Protein AF-A0A349DAK1-F1 (afdb_monomer)

Nearest PDB structures (foldseek):
  2ddw-assembly1_B  TM=5.850E-01  e=1.497E-01  Escherichia coli
  2ddo-assembly1_B  TM=3.642E-01  e=4.794E-02  Escherichia coli
  5zwa-assembly1_A  TM=4.815E-01  e=3.466E-01  Salmonella enterica
  5zwb-assembly1_A  TM=4.898E-01  e=4.678E-01  Salmonella enterica
  3fyh-assembly1_A  TM=4.108E-01  e=1.150E+00  Methanococcus voltae

Secondary structure (DSSP, 8-state):
-EEEEES-STHHHHHHHHHHH-TTS-PEEE-S------SEEEEEEEETTTEEEEEEEETTEEEEEEEE-SSHHHHHHHHHHHHHHHHHHHHS---TTTT--SS-HHHHHHHHHHHHHHHHHHHHHHHTT---HHHHHHHHHHHHHHTT-

Foldseek 3Di:
DEEEEEPDDLVVLLVQLVCVLVVPDDYDYHDDPPVDDDLWYWYWYADDQQKIKIWIHHNNDIDIDMDGDDDNVCNSLVSLQRSQVVSCVVVVDHDQQASDGPDQLLVQLLVQCVVPNDVRSLCCSCPRRVHHNVVSVVSSVVNVVVVVD

Mean predicted aligned error: 3.47 Å

Structure (mmCIF, N/CA/C/O backbone):
data_AF-A0A349DAK1-F1
#
_entry.id   AF-A0A349DAK1-F1
#
loop_
_atom_site.group_PDB
_atom_site.id
_atom_site.type_symbol
_atom_site.label_atom_id
_atom_site.label_alt_id
_atom_site.label_comp_id
_atom_site.label_asym_id
_atom_site.label_entity_id
_atom_site.label_seq_id
_atom_site.pdbx_PDB_ins_code
_atom_site.Cartn_x
_atom_site.Cartn_y
_atom_site.Cartn_z
_atom_site.occupancy
_atom_site.B_iso_or_equiv
_atom_site.auth_seq_id
_atom_site.auth_comp_id
_atom_site.auth_asym_id
_atom_site.auth_atom_id
_atom_site.pdbx_PDB_model_num
ATOM 1 N N . MET A 1 1 ? 9.514 -12.267 -10.060 1.00 95.12 1 MET A N 1
ATOM 2 C CA . MET A 1 1 ? 9.127 -10.836 -9.963 1.00 95.12 1 MET A CA 1
ATOM 3 C C . MET A 1 1 ? 10.305 -9.939 -9.563 1.00 95.12 1 MET A C 1
ATOM 5 O O . MET A 1 1 ? 11.029 -10.267 -8.621 1.00 95.12 1 MET A O 1
ATOM 9 N N . ILE A 1 2 ? 10.437 -8.758 -10.178 1.00 97.06 2 ILE A N 1
ATOM 10 C CA . ILE A 1 2 ? 11.357 -7.680 -9.762 1.00 97.06 2 ILE A CA 1
ATOM 11 C C . ILE A 1 2 ? 10.582 -6.529 -9.103 1.00 97.06 2 ILE A C 1
ATOM 13 O O . ILE A 1 2 ? 9.580 -6.058 -9.640 1.00 97.06 2 ILE A O 1
ATOM 17 N N . LEU A 1 3 ? 11.085 -6.043 -7.964 1.00 97.56 3 LEU A N 1
ATOM 18 C CA . LEU A 1 3 ? 10.720 -4.757 -7.366 1.00 97.56 3 LEU A CA 1
ATOM 19 C C . LEU A 1 3 ? 11.937 -3.824 -7.419 1.00 97.56 3 LEU A C 1
ATOM 21 O O . LEU A 1 3 ? 12.907 -4.007 -6.684 1.00 97.56 3 LEU A O 1
ATOM 25 N N . ARG A 1 4 ? 11.882 -2.809 -8.275 1.00 97.00 4 ARG A N 1
ATOM 26 C CA . ARG A 1 4 ? 12.909 -1.778 -8.406 1.00 97.00 4 ARG A CA 1
ATOM 27 C C . ARG A 1 4 ? 12.557 -0.564 -7.554 1.00 97.00 4 ARG A C 1
ATOM 29 O O . ARG A 1 4 ? 11.465 -0.020 -7.672 1.00 97.00 4 ARG A O 1
ATOM 36 N N . VAL A 1 5 ? 13.497 -0.144 -6.718 1.00 97.00 5 VAL A N 1
ATOM 37 C CA . VAL A 1 5 ? 13.340 0.909 -5.709 1.00 97.00 5 VAL A CA 1
ATOM 38 C C . VAL A 1 5 ? 14.279 2.059 -6.047 1.00 97.00 5 VAL A C 1
ATOM 40 O O . VAL A 1 5 ? 15.492 1.914 -5.929 1.00 97.00 5 VAL A O 1
ATOM 43 N N . VAL A 1 6 ? 13.729 3.210 -6.428 1.00 96.25 6 VAL A N 1
ATOM 44 C CA . VAL A 1 6 ? 14.495 4.355 -6.937 1.00 96.25 6 VAL A CA 1
ATOM 45 C C . VAL A 1 6 ? 14.353 5.548 -5.991 1.00 96.25 6 VAL A C 1
ATOM 47 O O . VAL A 1 6 ? 13.273 6.112 -5.840 1.00 96.25 6 VAL A O 1
ATOM 50 N N . ASN A 1 7 ? 15.457 5.963 -5.360 1.00 95.50 7 ASN A N 1
ATOM 51 C CA . ASN A 1 7 ? 15.551 7.174 -4.524 1.00 95.50 7 ASN A CA 1
ATOM 52 C C . ASN A 1 7 ? 14.649 7.221 -3.267 1.00 95.50 7 ASN A C 1
ATOM 54 O O . ASN A 1 7 ? 14.355 8.297 -2.750 1.00 95.50 7 ASN A O 1
ATOM 58 N N . HIS A 1 8 ? 14.243 6.077 -2.705 1.00 95.81 8 HIS A N 1
ATOM 59 C CA . HIS A 1 8 ? 13.525 6.034 -1.422 1.00 95.81 8 HIS A CA 1
ATOM 60 C C . HIS A 1 8 ? 13.905 4.825 -0.559 1.00 95.81 8 HIS A C 1
ATOM 62 O O . HIS A 1 8 ? 14.525 3.866 -1.014 1.00 95.81 8 HIS A O 1
ATOM 68 N N . LYS A 1 9 ? 13.513 4.866 0.722 1.00 95.69 9 LYS A N 1
ATOM 69 C CA . LYS A 1 9 ? 13.803 3.811 1.713 1.00 95.69 9 LYS A CA 1
ATOM 70 C C . LYS A 1 9 ? 12.653 2.823 1.952 1.00 95.69 9 LYS A C 1
ATOM 72 O O . LYS A 1 9 ? 12.869 1.808 2.607 1.00 95.69 9 LYS A O 1
ATOM 77 N N . PHE A 1 10 ? 11.474 3.074 1.384 1.00 95.81 10 PHE A N 1
ATOM 78 C CA . PHE A 1 10 ? 10.202 2.363 1.639 1.00 95.81 10 PHE A CA 1
ATOM 79 C C . PHE A 1 10 ? 10.099 0.930 1.070 1.00 95.81 10 PHE A C 1
ATOM 81 O O . PHE A 1 10 ? 9.008 0.400 0.893 1.00 95.81 10 PHE A O 1
ATOM 88 N N . HIS A 1 11 ? 11.224 0.293 0.737 1.00 95.31 11 HIS A N 1
ATOM 89 C CA . HIS A 1 11 ? 11.256 -1.016 0.076 1.00 95.31 11 HIS A CA 1
ATOM 90 C C . HIS A 1 11 ? 10.513 -2.120 0.844 1.00 95.31 11 HIS A C 1
ATOM 92 O O . HIS A 1 11 ? 9.834 -2.918 0.213 1.00 95.31 11 HIS A O 1
ATOM 98 N N . TYR A 1 12 ? 10.601 -2.144 2.179 1.00 95.50 12 TYR A N 1
ATOM 99 C CA . TYR A 1 12 ? 9.962 -3.177 2.999 1.00 95.50 12 TYR A CA 1
ATOM 100 C C . TYR A 1 12 ? 8.435 -3.189 2.830 1.00 95.50 12 TYR A C 1
ATOM 102 O O . TYR A 1 12 ? 7.846 -4.246 2.611 1.00 95.50 12 TYR A O 1
ATOM 110 N N . GLU A 1 13 ? 7.796 -2.015 2.871 1.00 96.44 13 GLU A N 1
ATOM 111 C CA . GLU A 1 13 ? 6.343 -1.912 2.709 1.00 96.44 13 GLU A CA 1
ATOM 112 C C . GLU A 1 13 ? 5.917 -2.254 1.274 1.00 96.44 13 GLU A C 1
ATOM 114 O O . GLU A 1 13 ? 4.975 -3.019 1.068 1.00 96.44 13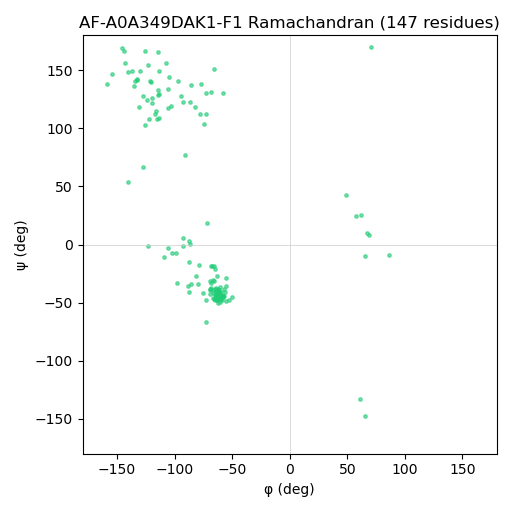 GLU A O 1
ATOM 119 N N . MET A 1 14 ? 6.655 -1.766 0.269 1.00 97.81 14 MET A N 1
ATOM 120 C CA . MET A 1 14 ? 6.363 -2.069 -1.139 1.00 97.81 14 MET A CA 1
ATOM 121 C C . MET A 1 14 ? 6.523 -3.561 -1.448 1.00 97.81 14 MET A C 1
ATOM 123 O O . MET A 1 14 ? 5.702 -4.142 -2.158 1.00 97.81 14 MET A O 1
ATOM 127 N N . GLU A 1 15 ? 7.554 -4.202 -0.894 1.00 97.62 15 GLU A N 1
ATOM 128 C CA . GLU A 1 15 ? 7.798 -5.634 -1.044 1.00 97.62 15 GLU A CA 1
ATOM 129 C C . GLU A 1 15 ? 6.680 -6.454 -0.397 1.00 97.62 15 GLU A C 1
ATOM 131 O O . GLU A 1 15 ? 6.129 -7.350 -1.039 1.00 97.62 15 GLU A O 1
ATOM 136 N N . ASN A 1 16 ? 6.293 -6.133 0.841 1.00 96.88 16 ASN A N 1
ATOM 137 C CA . ASN A 1 16 ? 5.193 -6.821 1.515 1.00 96.88 16 ASN A CA 1
ATOM 138 C C . ASN A 1 16 ? 3.886 -6.690 0.743 1.00 96.88 16 ASN A C 1
ATOM 140 O O . ASN A 1 16 ? 3.154 -7.671 0.607 1.00 96.88 16 ASN A O 1
ATOM 144 N N . LEU A 1 17 ? 3.607 -5.508 0.197 1.00 97.44 17 LEU A N 1
ATOM 145 C CA . LEU A 1 17 ? 2.425 -5.304 -0.622 1.00 97.44 17 LEU A CA 1
ATOM 146 C C . LEU A 1 17 ? 2.484 -6.152 -1.896 1.00 97.44 17 LEU A C 1
ATOM 148 O O . LEU A 1 17 ? 1.512 -6.833 -2.211 1.00 97.44 17 LEU A O 1
ATOM 152 N N . CYS A 1 18 ? 3.635 -6.221 -2.569 1.00 97.56 18 CYS A N 1
ATOM 153 C CA . CYS A 1 18 ? 3.833 -7.130 -3.700 1.00 97.56 18 CYS A CA 1
ATOM 154 C C . CYS A 1 18 ? 3.561 -8.597 -3.315 1.00 97.56 18 CYS A C 1
ATOM 156 O O . CYS A 1 18 ? 2.884 -9.299 -4.065 1.00 97.56 18 CYS A O 1
ATOM 158 N N . ARG A 1 19 ? 3.983 -9.051 -2.123 1.00 96.75 19 ARG A N 1
ATOM 159 C CA . ARG A 1 19 ? 3.704 -10.415 -1.618 1.00 96.75 19 ARG A CA 1
ATOM 160 C C . ARG A 1 19 ? 2.215 -10.694 -1.411 1.00 96.75 19 ARG A C 1
ATOM 162 O O . ARG A 1 19 ? 1.806 -11.847 -1.504 1.00 96.75 19 ARG A O 1
ATOM 169 N N . VAL A 1 20 ? 1.395 -9.676 -1.142 1.00 96.38 20 VAL A N 1
ATOM 170 C CA . VAL A 1 20 ? -0.065 -9.842 -1.017 1.00 96.38 20 VAL A CA 1
ATOM 171 C C . VAL A 1 20 ? -0.706 -10.181 -2.366 1.00 96.38 20 VAL A C 1
ATOM 173 O O . VAL A 1 20 ? -1.643 -10.980 -2.407 1.00 96.38 20 VAL A O 1
ATOM 176 N N . PHE A 1 21 ? -0.215 -9.591 -3.458 1.00 97.06 21 PHE A N 1
ATOM 177 C CA . PHE A 1 21 ? -0.723 -9.845 -4.811 1.00 97.06 21 PHE A CA 1
ATOM 178 C C . PHE A 1 21 ? -0.068 -11.066 -5.465 1.00 97.06 21 PHE A C 1
ATOM 180 O O . PHE A 1 21 ? -0.738 -11.809 -6.177 1.00 97.06 21 PHE A O 1
ATOM 187 N N . TYR A 1 22 ? 1.212 -11.307 -5.178 1.00 95.81 22 TYR A N 1
ATOM 188 C CA . TYR A 1 22 ? 2.018 -12.367 -5.779 1.00 95.81 22 TYR A CA 1
ATOM 189 C C . TYR A 1 22 ? 2.690 -13.243 -4.707 1.00 95.81 22 TYR A C 1
ATOM 191 O O . TYR A 1 22 ? 3.914 -13.247 -4.575 1.00 95.81 22 TYR A O 1
ATOM 199 N N . PRO A 1 23 ? 1.914 -14.011 -3.918 1.00 94.88 23 PRO A N 1
ATOM 200 C CA . PRO A 1 23 ? 2.433 -14.752 -2.763 1.00 94.88 23 PRO A CA 1
ATOM 201 C C . PRO A 1 23 ? 3.388 -15.898 -3.120 1.00 94.88 23 PRO A C 1
ATOM 203 O O . PRO A 1 23 ? 4.119 -16.375 -2.253 1.00 94.88 23 PRO A O 1
ATOM 206 N N . TYR A 1 24 ? 3.371 -16.354 -4.372 1.00 94.62 24 TYR A N 1
ATOM 207 C CA . TYR A 1 24 ? 4.199 -17.461 -4.857 1.00 94.62 24 TYR A CA 1
ATOM 208 C C . TYR A 1 24 ? 5.407 -16.997 -5.676 1.00 94.62 24 TYR A C 1
ATOM 210 O O . TYR A 1 24 ? 6.266 -17.811 -6.010 1.00 94.62 24 TYR A O 1
ATOM 218 N N . GLU A 1 25 ? 5.496 -15.701 -5.976 1.00 95.38 25 GLU A N 1
ATOM 219 C CA . GLU A 1 25 ? 6.633 -15.137 -6.690 1.00 95.38 25 GLU A CA 1
ATOM 220 C C . GLU A 1 25 ? 7.833 -14.979 -5.757 1.00 95.38 25 GLU A C 1
ATOM 222 O O . GLU A 1 25 ? 7.728 -14.494 -4.626 1.00 95.38 25 GLU A O 1
ATOM 227 N N . THR A 1 26 ? 9.017 -15.328 -6.259 1.00 95.62 26 THR A N 1
ATOM 228 C CA . THR A 1 26 ? 10.259 -14.884 -5.621 1.00 95.62 26 THR A CA 1
ATOM 229 C C . THR A 1 26 ? 10.495 -13.433 -6.022 1.00 95.62 26 THR A C 1
ATOM 231 O O . THR A 1 26 ? 10.740 -13.136 -7.193 1.00 95.62 26 THR A O 1
ATOM 234 N N . ILE A 1 27 ? 10.389 -12.527 -5.050 1.00 96.19 27 ILE A N 1
ATOM 235 C CA . ILE A 1 27 ? 10.600 -11.093 -5.259 1.00 96.19 27 ILE A CA 1
ATOM 236 C C . ILE A 1 27 ? 12.085 -10.778 -5.110 1.00 96.19 27 ILE A C 1
ATOM 238 O O . ILE A 1 27 ? 12.681 -11.032 -4.062 1.00 96.19 27 ILE A O 1
ATOM 242 N N . ARG A 1 28 ? 12.671 -10.198 -6.157 1.00 96.12 28 ARG A N 1
ATOM 243 C CA . ARG A 1 28 ? 14.029 -9.650 -6.148 1.00 96.12 28 ARG A CA 1
ATOM 244 C C . ARG A 1 28 ? 13.950 -8.132 -6.048 1.00 96.12 28 ARG A C 1
ATOM 246 O O . ARG A 1 28 ? 13.366 -7.492 -6.919 1.00 96.12 28 ARG A O 1
ATOM 253 N N . VAL A 1 29 ? 14.525 -7.568 -4.988 1.00 95.88 29 VAL A N 1
ATOM 254 C CA . VAL A 1 29 ? 14.561 -6.115 -4.779 1.00 95.88 29 VAL A CA 1
ATOM 255 C C . VAL A 1 29 ? 15.857 -5.550 -5.352 1.00 95.88 29 VAL A C 1
ATOM 257 O O . VAL A 1 29 ? 16.940 -5.964 -4.941 1.00 95.88 29 VAL A O 1
ATOM 260 N N . ILE A 1 30 ? 15.746 -4.602 -6.280 1.00 94.56 30 ILE A N 1
ATOM 261 C CA . ILE A 1 30 ? 16.878 -3.963 -6.967 1.00 94.56 30 ILE A CA 1
ATOM 262 C C . ILE A 1 30 ? 16.822 -2.456 -6.698 1.00 94.56 30 ILE A C 1
ATOM 264 O O . ILE A 1 30 ? 15.739 -1.873 -6.669 1.00 94.56 30 ILE A O 1
ATOM 268 N N . ARG A 1 31 ? 17.973 -1.816 -6.464 1.00 90.44 31 ARG A N 1
ATOM 269 C CA . ARG A 1 31 ? 18.061 -0.363 -6.205 1.00 90.44 31 ARG A CA 1
ATOM 270 C C . ARG A 1 31 ? 18.693 0.440 -7.339 1.00 90.44 31 ARG A C 1
ATOM 272 O O . ARG A 1 31 ? 18.602 1.662 -7.331 1.00 90.44 31 ARG A O 1
ATOM 279 N N . ASP A 1 32 ? 19.285 -0.251 -8.301 1.00 74.06 32 ASP A N 1
ATOM 280 C CA . ASP A 1 32 ? 19.983 0.350 -9.425 1.00 74.06 32 ASP A CA 1
ATOM 281 C C . ASP A 1 32 ? 19.172 0.178 -10.719 1.00 74.06 32 ASP A C 1
ATOM 283 O O . ASP A 1 32 ? 18.327 -0.717 -10.850 1.00 74.06 32 ASP A O 1
ATOM 287 N N . ASP A 1 33 ? 19.416 1.065 -11.680 1.00 65.50 33 ASP A N 1
ATOM 288 C CA . ASP A 1 33 ? 18.868 0.958 -13.031 1.00 65.50 33 ASP A CA 1
ATOM 289 C C . ASP A 1 33 ? 19.851 0.183 -13.915 1.00 65.50 33 ASP A C 1
ATOM 291 O O . ASP A 1 33 ? 20.640 0.744 -14.673 1.00 65.50 33 ASP A O 1
ATOM 295 N N . ASP A 1 34 ? 19.859 -1.134 -13.744 1.00 70.50 34 ASP A N 1
ATOM 296 C CA . ASP A 1 34 ? 20.647 -2.071 -14.548 1.00 70.50 34 ASP A CA 1
ATOM 297 C C . ASP A 1 34 ? 19.913 -2.537 -15.818 1.00 70.50 34 ASP A C 1
ATOM 299 O O . ASP A 1 34 ? 20.429 -3.363 -16.572 1.00 70.50 34 ASP A O 1
ATOM 303 N N . GLY A 1 35 ? 18.707 -2.010 -16.069 1.00 70.81 35 GLY A N 1
ATOM 304 C CA . GLY A 1 35 ? 17.854 -2.410 -17.187 1.00 70.81 35 GLY A CA 1
ATOM 305 C C . GLY A 1 35 ? 17.280 -3.826 -17.073 1.00 70.81 35 GLY A C 1
ATOM 306 O O . GLY A 1 35 ? 16.673 -4.306 -18.035 1.00 70.81 35 GLY A O 1
ATOM 307 N N . GLU A 1 36 ? 17.444 -4.508 -15.932 1.00 81.38 36 GLU A N 1
ATOM 308 C CA . GLU A 1 36 ? 16.917 -5.857 -15.740 1.00 81.38 36 GLU A CA 1
ATOM 309 C C . GLU A 1 36 ? 15.382 -5.833 -15.685 1.00 81.38 36 GLU A C 1
ATOM 311 O O . GLU A 1 36 ? 14.771 -5.045 -14.960 1.00 81.38 36 GLU A O 1
ATOM 316 N N . ASN A 1 37 ? 14.732 -6.710 -16.443 1.00 80.00 37 ASN A N 1
ATOM 317 C CA . ASN A 1 37 ? 13.283 -6.853 -16.417 1.00 80.00 37 ASN A CA 1
ATOM 318 C C . ASN A 1 37 ? 12.912 -8.322 -16.248 1.00 80.00 37 ASN A C 1
ATOM 320 O O . ASN A 1 37 ? 13.620 -9.217 -16.704 1.00 80.00 37 ASN A O 1
ATOM 324 N N . ASP A 1 38 ? 11.780 -8.531 -15.595 1.00 91.62 38 ASP A N 1
ATOM 325 C CA . ASP A 1 38 ? 11.134 -9.822 -15.401 1.00 91.62 38 ASP A CA 1
ATOM 326 C C . ASP A 1 38 ? 9.685 -9.720 -15.896 1.00 91.62 38 ASP A C 1
ATOM 328 O O . ASP A 1 38 ? 9.164 -8.613 -16.089 1.00 91.62 38 ASP A O 1
ATOM 332 N N . ASP A 1 39 ? 9.020 -10.859 -16.060 1.00 94.25 39 ASP A N 1
ATOM 333 C CA . ASP A 1 39 ? 7.623 -10.939 -16.505 1.00 94.25 39 ASP A CA 1
ATOM 334 C C . ASP A 1 39 ? 6.682 -10.114 -15.614 1.00 94.25 39 ASP A C 1
ATOM 336 O O . ASP A 1 39 ? 5.663 -9.594 -16.071 1.00 94.25 39 ASP A O 1
ATOM 340 N N . ILE A 1 40 ? 7.048 -9.970 -14.338 1.00 96.31 40 ILE A N 1
ATOM 341 C CA . ILE A 1 40 ? 6.406 -9.078 -13.380 1.00 96.31 40 ILE A CA 1
ATOM 342 C C . ILE A 1 40 ? 7.469 -8.122 -12.850 1.00 96.31 40 ILE A C 1
ATOM 344 O O . ILE A 1 40 ? 8.326 -8.513 -12.053 1.00 96.31 40 ILE A O 1
ATOM 348 N N . THR A 1 41 ? 7.388 -6.862 -13.267 1.00 96.94 41 THR A N 1
ATOM 349 C CA . THR A 1 41 ? 8.293 -5.791 -12.844 1.00 96.94 41 THR A CA 1
ATOM 350 C C . THR A 1 41 ? 7.492 -4.641 -12.243 1.00 96.94 41 THR A C 1
ATOM 352 O O . THR A 1 41 ? 6.596 -4.085 -12.876 1.00 96.94 41 THR A O 1
ATOM 355 N N . VAL A 1 42 ? 7.828 -4.262 -11.013 1.00 97.69 42 VAL A N 1
ATOM 356 C CA . VAL A 1 42 ? 7.304 -3.080 -10.320 1.00 97.69 42 VAL A CA 1
ATOM 357 C C . VAL A 1 42 ? 8.453 -2.108 -10.114 1.00 97.69 42 VAL A C 1
ATOM 359 O O . VAL A 1 42 ? 9.515 -2.503 -9.648 1.00 97.69 42 VAL A O 1
ATOM 362 N N . VAL A 1 43 ? 8.244 -0.837 -10.435 1.00 97.56 43 VAL A N 1
ATOM 363 C CA . VAL A 1 43 ? 9.190 0.251 -10.190 1.00 97.56 43 VAL A CA 1
ATOM 364 C C . VAL A 1 43 ? 8.521 1.262 -9.276 1.00 97.56 43 VAL A C 1
ATOM 366 O O . VAL A 1 43 ? 7.474 1.809 -9.619 1.00 97.56 43 VAL A O 1
ATOM 369 N N . THR A 1 44 ? 9.124 1.519 -8.123 1.00 98.06 44 THR A N 1
ATOM 370 C CA . THR A 1 44 ? 8.705 2.558 -7.186 1.00 98.06 44 THR A CA 1
ATOM 371 C C . THR A 1 44 ? 9.782 3.628 -7.113 1.00 98.06 44 THR A C 1
ATOM 373 O O . THR A 1 44 ? 10.962 3.326 -6.947 1.00 98.06 44 THR A O 1
ATOM 376 N N . GLU A 1 45 ? 9.386 4.883 -7.272 1.00 97.44 45 GLU A N 1
ATOM 377 C CA . GLU A 1 45 ? 10.296 6.013 -7.422 1.00 97.44 45 GLU A CA 1
ATOM 378 C C . GLU A 1 45 ? 9.848 7.180 -6.539 1.00 97.44 45 GLU A C 1
ATOM 380 O O . GLU A 1 45 ? 8.653 7.459 -6.416 1.00 97.44 45 GLU A O 1
ATOM 385 N N . LEU A 1 46 ? 10.811 7.874 -5.934 1.00 97.50 46 LEU A N 1
ATOM 386 C CA . LEU A 1 46 ? 10.618 9.180 -5.304 1.00 97.50 46 LEU A CA 1
ATOM 387 C C . LEU A 1 46 ? 11.521 10.202 -6.004 1.00 97.50 46 LEU A C 1
ATOM 389 O O . LEU A 1 46 ? 12.728 9.999 -6.106 1.00 97.50 46 LEU A O 1
ATOM 393 N N . TYR A 1 47 ? 10.960 11.309 -6.475 1.00 94.38 47 TYR A N 1
ATOM 394 C CA . TYR A 1 47 ? 11.727 12.389 -7.099 1.00 94.38 47 TYR A CA 1
ATOM 395 C C . TYR A 1 47 ? 11.129 13.764 -6.790 1.00 94.38 47 TYR A C 1
ATOM 397 O O . TYR A 1 47 ? 10.023 13.896 -6.258 1.00 94.38 47 TYR A O 1
ATOM 405 N N . GLY A 1 48 ? 11.885 14.810 -7.134 1.00 91.19 48 GLY A N 1
ATOM 406 C CA . GLY A 1 48 ? 11.556 16.176 -6.734 1.00 91.19 48 GLY A CA 1
ATOM 407 C C . GLY A 1 48 ? 11.640 16.333 -5.216 1.00 91.19 48 GLY A C 1
ATOM 408 O O . GLY A 1 48 ? 12.464 15.686 -4.578 1.00 91.19 48 GLY A O 1
ATOM 409 N N . GLU A 1 49 ? 10.798 17.197 -4.650 1.00 90.38 49 GLU A N 1
ATOM 410 C CA . GLU A 1 49 ? 10.704 17.343 -3.195 1.00 90.38 49 GLU A CA 1
ATOM 411 C C . GLU A 1 49 ? 9.993 16.118 -2.599 1.00 90.38 49 GLU A C 1
ATOM 413 O O . GLU A 1 49 ? 10.654 15.287 -1.985 1.00 90.38 49 GLU A O 1
ATOM 418 N N . TYR A 1 50 ? 8.698 15.925 -2.889 1.00 96.19 50 TYR A N 1
ATOM 419 C CA . TYR A 1 50 ? 7.902 14.794 -2.384 1.00 96.19 50 TYR A CA 1
ATOM 420 C C . TYR A 1 50 ? 6.933 14.227 -3.438 1.00 96.19 50 TYR A C 1
ATOM 422 O 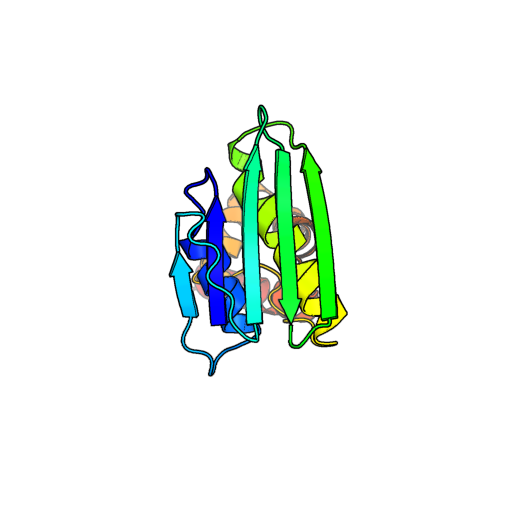O . TYR A 1 50 ? 5.724 14.156 -3.217 1.00 96.19 50 TYR A O 1
ATOM 430 N N . THR A 1 51 ? 7.433 13.856 -4.623 1.00 98.06 51 THR A N 1
ATOM 431 C CA . THR A 1 51 ? 6.609 13.205 -5.662 1.00 98.06 51 THR A CA 1
ATOM 432 C C . THR A 1 51 ? 6.927 11.725 -5.761 1.00 98.06 51 THR A C 1
ATOM 434 O O . THR A 1 51 ? 8.048 11.346 -6.093 1.00 98.06 51 THR A O 1
ATOM 437 N N . VAL A 1 52 ? 5.928 10.888 -5.486 1.00 98.38 52 VAL A N 1
ATOM 438 C CA . VAL A 1 52 ? 6.032 9.432 -5.610 1.00 98.38 52 VAL A CA 1
ATOM 439 C C . VAL A 1 52 ? 5.459 8.978 -6.942 1.00 98.38 52 VAL A C 1
ATOM 441 O O . VAL A 1 52 ? 4.418 9.471 -7.377 1.00 98.38 52 VAL A O 1
ATOM 444 N N . ARG A 1 53 ? 6.109 8.006 -7.575 1.00 98.56 53 ARG A N 1
ATOM 445 C CA . ARG A 1 53 ? 5.640 7.351 -8.794 1.00 98.56 53 ARG A CA 1
ATOM 446 C C . ARG A 1 53 ? 5.749 5.846 -8.646 1.00 98.56 53 ARG A C 1
ATOM 448 O O . ARG A 1 53 ? 6.715 5.325 -8.095 1.00 98.56 53 ARG A O 1
ATOM 455 N N . VAL A 1 54 ? 4.754 5.148 -9.171 1.00 98.62 54 VAL A N 1
ATOM 456 C CA . VAL A 1 54 ? 4.747 3.694 -9.284 1.00 98.62 54 VAL A CA 1
ATOM 457 C C . VAL A 1 54 ? 4.451 3.330 -10.728 1.00 98.62 54 VAL A C 1
ATOM 459 O O . VAL A 1 54 ? 3.468 3.802 -11.297 1.00 98.62 54 VAL A O 1
ATOM 462 N N . SER A 1 55 ? 5.298 2.490 -11.311 1.00 98.00 55 SER A N 1
ATOM 463 C CA . SER A 1 55 ? 5.081 1.876 -12.620 1.00 98.00 55 SER A CA 1
ATOM 464 C C . SER A 1 55 ? 5.084 0.365 -12.479 1.00 98.00 55 SER A C 1
ATOM 466 O O . SER A 1 55 ? 5.875 -0.192 -11.724 1.00 98.00 55 SER A O 1
ATOM 468 N N . VAL A 1 56 ? 4.205 -0.308 -13.204 1.00 97.75 56 VAL A N 1
ATOM 469 C CA . VAL A 1 56 ? 4.074 -1.763 -13.176 1.00 97.75 56 VAL A CA 1
ATOM 470 C C . VAL A 1 56 ? 4.017 -2.301 -14.599 1.00 97.75 56 VAL A C 1
ATOM 472 O O . VAL A 1 56 ? 3.419 -1.681 -15.478 1.00 97.75 56 VAL A O 1
ATOM 475 N N . ASN A 1 57 ? 4.635 -3.455 -14.814 1.00 96.50 57 ASN A N 1
ATOM 476 C CA . ASN A 1 57 ? 4.502 -4.287 -16.001 1.00 96.50 57 ASN A CA 1
ATOM 477 C C . ASN A 1 57 ? 4.234 -5.716 -15.527 1.00 96.50 57 ASN A C 1
ATOM 479 O O . ASN A 1 57 ? 5.046 -6.287 -14.802 1.00 96.50 57 ASN A O 1
ATOM 483 N N . ILE A 1 58 ? 3.078 -6.260 -15.896 1.00 96.06 58 ILE A N 1
ATOM 484 C CA . ILE A 1 58 ? 2.648 -7.616 -15.558 1.00 96.06 58 ILE A CA 1
ATOM 485 C C . ILE A 1 58 ? 2.299 -8.308 -16.873 1.00 96.06 58 ILE A C 1
ATOM 487 O O . ILE A 1 58 ? 1.257 -8.029 -17.471 1.00 96.06 58 ILE A O 1
ATOM 491 N N . HIS A 1 59 ? 3.196 -9.170 -17.349 1.00 94.94 59 HIS A N 1
ATOM 492 C CA . HIS A 1 59 ? 3.070 -9.912 -18.606 1.00 94.94 59 HIS A CA 1
ATOM 493 C C . HIS A 1 59 ? 2.684 -9.017 -19.800 1.00 94.94 59 HIS A C 1
ATOM 495 O O . HIS A 1 59 ? 1.809 -9.354 -20.598 1.00 94.94 59 HIS A O 1
ATOM 501 N N . GLY A 1 60 ? 3.302 -7.835 -19.901 1.00 94.06 60 GLY A N 1
ATOM 502 C CA . GLY A 1 60 ? 3.046 -6.861 -20.966 1.00 94.06 60 GLY A CA 1
ATOM 503 C C . GLY A 1 60 ? 1.879 -5.903 -20.707 1.00 94.06 60 GLY A C 1
ATOM 504 O O . GLY A 1 60 ? 1.738 -4.922 -21.435 1.00 94.06 60 GLY A O 1
ATOM 505 N N . THR A 1 61 ? 1.077 -6.118 -19.660 1.00 96.75 61 THR A N 1
ATOM 506 C CA . THR A 1 61 ? 0.093 -5.124 -19.206 1.00 96.75 61 THR A CA 1
ATOM 507 C C . THR A 1 61 ? 0.789 -4.101 -18.323 1.00 96.75 61 THR A C 1
ATOM 509 O O . THR A 1 61 ? 1.327 -4.448 -17.271 1.00 96.75 61 THR A O 1
ATOM 512 N N . THR A 1 62 ? 0.784 -2.838 -18.744 1.00 96.88 62 THR A N 1
ATOM 513 C CA . THR A 1 62 ? 1.516 -1.767 -18.062 1.00 96.88 62 THR A CA 1
ATOM 514 C C . THR A 1 62 ? 0.595 -0.729 -17.443 1.00 96.88 62 THR A C 1
ATOM 516 O O . THR A 1 62 ? -0.450 -0.411 -18.006 1.00 96.88 62 THR A O 1
ATOM 519 N N . GLY A 1 63 ? 1.033 -0.115 -16.348 1.00 97.75 63 GLY A N 1
ATOM 520 C CA . GLY A 1 63 ? 0.377 1.057 -15.776 1.00 97.75 63 GLY A CA 1
ATOM 521 C C . GLY A 1 63 ? 1.349 1.909 -14.973 1.00 97.75 63 GLY A C 1
ATOM 522 O O . GLY A 1 63 ? 2.264 1.384 -14.344 1.00 97.75 63 GLY A O 1
ATOM 523 N N . THR A 1 64 ? 1.136 3.223 -14.977 1.00 98.44 64 THR A N 1
ATOM 524 C CA . THR A 1 64 ? 1.944 4.181 -14.215 1.00 98.44 64 THR A CA 1
ATOM 525 C C . THR A 1 64 ? 1.031 5.184 -13.531 1.00 98.44 64 THR A C 1
ATOM 527 O O . THR A 1 64 ? 0.078 5.680 -14.134 1.00 98.44 64 THR A O 1
ATOM 530 N N . ARG A 1 65 ? 1.320 5.493 -12.267 1.00 98.56 65 ARG A N 1
ATOM 531 C CA . ARG A 1 65 ? 0.664 6.558 -11.501 1.00 98.56 65 ARG A CA 1
ATOM 532 C C . ARG A 1 65 ? 1.707 7.340 -10.720 1.00 98.56 65 ARG A C 1
ATOM 534 O O . ARG A 1 65 ? 2.704 6.775 -10.279 1.00 98.56 65 ARG A O 1
ATOM 541 N N . GLU A 1 66 ? 1.444 8.620 -10.508 1.00 98.31 66 GLU A N 1
ATOM 542 C CA . GLU A 1 66 ? 2.284 9.494 -9.694 1.00 98.31 66 GLU A CA 1
ATOM 543 C C . GLU A 1 66 ? 1.444 10.490 -8.902 1.00 98.31 66 GLU A C 1
ATOM 545 O O . GLU A 1 66 ? 0.304 10.790 -9.274 1.00 98.31 66 GLU A O 1
ATOM 550 N N . LYS A 1 67 ? 2.003 10.986 -7.797 1.00 98.12 67 LYS A N 1
ATOM 551 C CA . LYS A 1 67 ? 1.376 12.018 -6.974 1.00 98.12 67 LYS A CA 1
ATOM 552 C C . LYS A 1 67 ? 2.401 12.757 -6.122 1.00 98.12 67 LYS A C 1
ATOM 554 O O . LYS A 1 67 ? 3.275 12.141 -5.516 1.00 98.12 67 LYS A O 1
ATOM 559 N N . SER A 1 68 ? 2.246 14.074 -6.035 1.00 97.69 68 SER A N 1
ATOM 560 C CA . SER A 1 68 ? 2.975 14.909 -5.079 1.00 97.69 68 SER A CA 1
ATOM 561 C C . SER A 1 68 ? 2.247 14.953 -3.736 1.00 97.69 68 SER A C 1
ATOM 563 O O . SER A 1 68 ? 1.022 15.100 -3.690 1.00 97.69 68 SER A O 1
ATOM 565 N N . VAL A 1 69 ? 2.999 14.840 -2.646 1.00 96.25 69 VAL A N 1
ATOM 566 C CA . VAL A 1 69 ? 2.501 14.978 -1.272 1.00 96.25 69 VAL A CA 1
ATOM 567 C C . VAL A 1 69 ? 3.107 16.208 -0.598 1.00 96.25 69 VAL A C 1
ATOM 569 O O . VAL A 1 69 ? 4.041 16.815 -1.115 1.00 96.25 69 VAL A O 1
ATOM 572 N N . ALA A 1 70 ? 2.527 16.617 0.531 1.00 94.50 70 ALA A N 1
ATOM 573 C CA . ALA A 1 70 ? 2.948 17.822 1.243 1.00 94.50 70 ALA A CA 1
ATOM 574 C C . ALA A 1 70 ? 4.182 17.602 2.134 1.00 94.50 70 ALA A C 1
ATOM 576 O O . ALA A 1 70 ? 4.914 18.553 2.384 1.00 94.50 70 ALA A O 1
ATOM 577 N N . ASP A 1 71 ? 4.396 16.372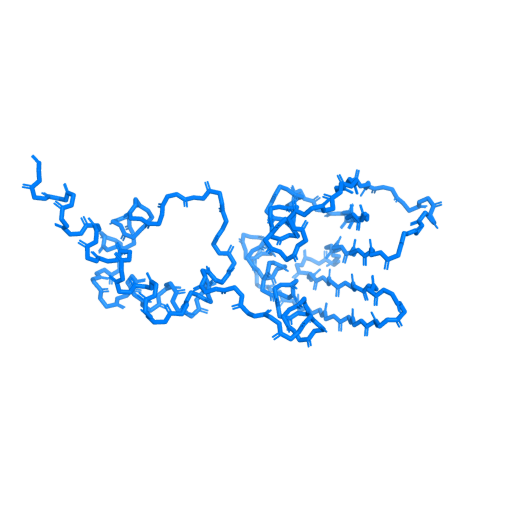 2.607 1.00 94.56 71 ASP A N 1
ATOM 578 C CA . ASP A 1 71 ? 5.460 16.018 3.547 1.00 94.56 71 ASP A CA 1
ATOM 579 C C . ASP A 1 71 ? 6.073 14.660 3.174 1.00 94.56 71 ASP A C 1
ATOM 581 O O . ASP A 1 71 ? 5.383 13.767 2.671 1.00 94.56 71 ASP A O 1
ATOM 585 N N . TYR A 1 72 ? 7.363 14.494 3.460 1.00 93.81 72 TYR A N 1
ATOM 586 C CA . TYR A 1 72 ? 8.080 13.235 3.306 1.00 93.81 72 TYR A CA 1
ATOM 587 C C . TYR A 1 72 ? 7.418 12.077 4.064 1.00 93.81 72 TYR A C 1
ATOM 589 O O . TYR A 1 72 ? 7.407 10.950 3.561 1.00 93.81 72 TYR A O 1
ATOM 597 N N . ASP A 1 73 ? 6.843 12.343 5.238 1.00 92.81 73 ASP A N 1
ATOM 598 C CA . ASP A 1 73 ? 6.198 11.324 6.076 1.00 92.81 73 ASP A CA 1
ATOM 599 C C . ASP A 1 73 ? 4.954 10.707 5.408 1.00 92.81 73 ASP A C 1
ATOM 601 O O . ASP A 1 73 ? 4.568 9.576 5.712 1.00 92.81 73 ASP A O 1
ATOM 605 N N . ASP A 1 74 ? 4.353 11.400 4.436 1.00 95.62 74 ASP A N 1
ATOM 606 C CA . ASP A 1 74 ? 3.222 10.888 3.661 1.00 95.62 74 ASP A CA 1
ATOM 607 C C . ASP A 1 74 ? 3.645 10.082 2.420 1.00 95.62 74 ASP A C 1
ATOM 609 O O . ASP A 1 74 ? 2.818 9.351 1.861 1.00 95.62 74 ASP A O 1
ATOM 613 N N . CYS A 1 75 ? 4.911 10.170 1.992 1.00 97.50 75 CYS A N 1
ATOM 614 C CA . CYS A 1 75 ? 5.399 9.525 0.769 1.00 97.50 75 CYS A CA 1
ATOM 615 C C . CYS A 1 75 ? 5.232 8.003 0.804 1.00 97.50 75 CYS A C 1
ATOM 617 O O . CYS A 1 75 ? 4.779 7.419 -0.178 1.00 97.50 75 CYS A O 1
ATOM 619 N N . GLU A 1 76 ? 5.579 7.350 1.917 1.00 97.50 76 GLU A N 1
ATOM 620 C CA . GLU A 1 76 ? 5.483 5.888 2.037 1.00 97.50 76 GLU A CA 1
ATOM 621 C C . GLU A 1 76 ? 4.041 5.407 1.852 1.00 97.50 76 GLU A C 1
ATOM 623 O O . GLU A 1 76 ? 3.768 4.527 1.032 1.00 97.50 76 GLU A O 1
ATOM 628 N N . ARG A 1 77 ? 3.102 6.040 2.567 1.00 97.38 77 ARG A N 1
ATOM 629 C CA . ARG A 1 77 ? 1.678 5.702 2.490 1.00 97.38 77 ARG A CA 1
ATOM 630 C C . ARG A 1 77 ? 1.131 5.946 1.091 1.00 97.38 77 ARG A C 1
ATOM 632 O O . ARG A 1 77 ? 0.405 5.109 0.563 1.00 97.38 77 ARG A O 1
ATOM 639 N N . GLU A 1 78 ? 1.457 7.083 0.486 1.00 98.31 78 GLU A N 1
ATOM 640 C CA . GLU A 1 78 ? 0.954 7.400 -0.847 1.00 98.31 78 GLU A CA 1
ATOM 641 C C . GLU A 1 78 ? 1.523 6.454 -1.909 1.00 98.31 78 GLU A C 1
ATOM 643 O O . GLU A 1 78 ? 0.784 5.980 -2.768 1.00 98.31 78 GLU A O 1
ATOM 648 N N . MET A 1 79 ? 2.802 6.091 -1.811 1.00 98.56 79 MET A N 1
ATOM 649 C CA . MET A 1 79 ? 3.411 5.098 -2.694 1.00 98.56 79 MET A CA 1
ATOM 650 C C . MET A 1 79 ? 2.717 3.734 -2.573 1.00 98.56 79 MET A C 1
ATOM 652 O O . MET A 1 79 ? 2.409 3.115 -3.594 1.00 98.56 79 MET A O 1
ATOM 656 N N . ALA A 1 80 ? 2.382 3.306 -1.3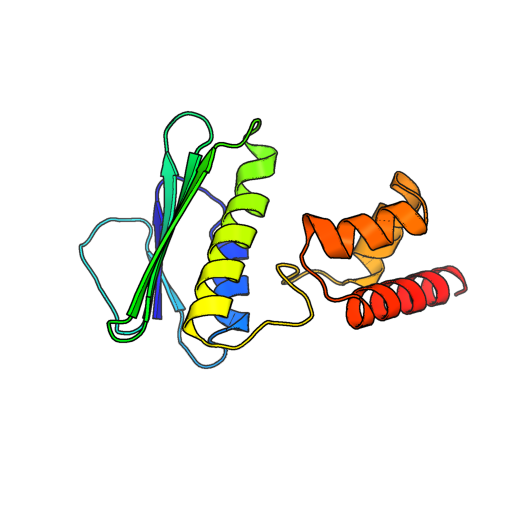50 1.00 98.44 80 ALA A N 1
ATOM 657 C CA . ALA A 1 80 ? 1.612 2.085 -1.116 1.00 98.44 80 ALA A CA 1
ATOM 658 C C . ALA A 1 80 ? 0.208 2.162 -1.742 1.00 98.44 80 ALA A C 1
ATOM 660 O O . ALA A 1 80 ? -0.245 1.193 -2.349 1.00 98.44 80 ALA A O 1
ATOM 661 N N . ILE A 1 81 ? -0.472 3.314 -1.651 1.00 98.56 81 ILE A N 1
ATOM 662 C CA . ILE A 1 81 ? -1.787 3.541 -2.277 1.00 98.56 81 ILE A CA 1
ATOM 663 C C . ILE A 1 81 ? -1.697 3.418 -3.800 1.00 98.56 81 ILE A C 1
ATOM 665 O O . I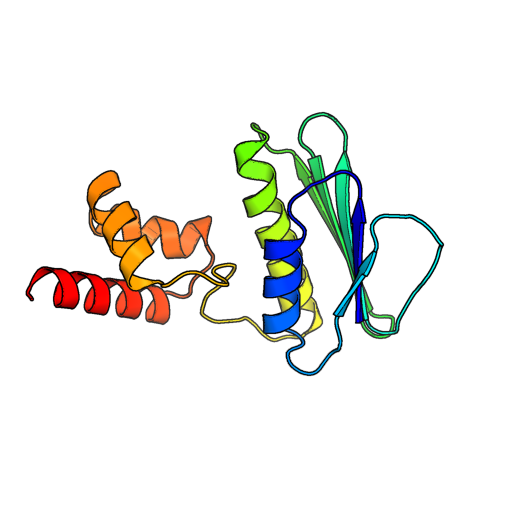LE A 1 81 ? -2.531 2.738 -4.408 1.00 98.56 81 ILE A O 1
ATOM 669 N N . LEU A 1 82 ? -0.699 4.050 -4.425 1.00 98.69 82 LEU A N 1
ATOM 670 C CA . LEU A 1 82 ? -0.504 3.980 -5.875 1.00 98.69 82 LEU A CA 1
ATOM 671 C C . LEU A 1 82 ? -0.224 2.543 -6.328 1.00 98.69 82 LEU A C 1
ATOM 673 O O . LEU A 1 82 ? -0.852 2.075 -7.281 1.00 98.69 82 LEU A O 1
ATOM 677 N N . LEU A 1 83 ? 0.657 1.834 -5.615 1.00 98.69 83 LEU A N 1
ATOM 678 C CA . LEU A 1 83 ? 0.987 0.437 -5.892 1.00 98.69 83 LEU A CA 1
ATOM 679 C C . LEU A 1 83 ? -0.232 -0.476 -5.730 1.00 98.69 83 LEU A C 1
ATOM 681 O O . LEU A 1 83 ? -0.566 -1.219 -6.651 1.00 98.69 83 LEU A O 1
ATOM 685 N N . PHE A 1 84 ? -0.945 -0.383 -4.606 1.00 98.62 84 PHE A N 1
ATOM 686 C CA . PHE A 1 84 ? -2.156 -1.166 -4.347 1.00 98.62 84 PHE A CA 1
ATOM 687 C C . PHE A 1 84 ? -3.219 -0.949 -5.419 1.00 98.62 84 PHE A C 1
ATOM 689 O O . PHE A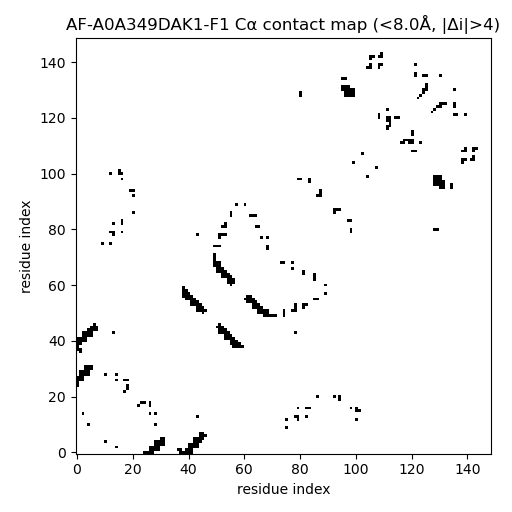 1 84 ? -3.826 -1.911 -5.890 1.00 98.62 84 PHE A O 1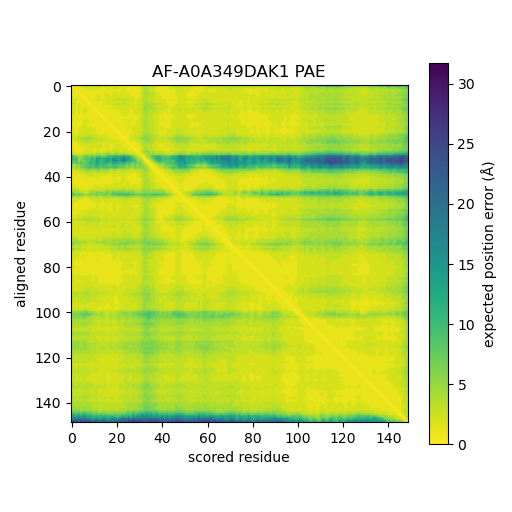
ATOM 696 N N . SER A 1 85 ? -3.438 0.307 -5.809 1.00 98.19 85 SER A N 1
ATOM 697 C CA . SER A 1 85 ? -4.452 0.663 -6.801 1.00 98.19 85 SER A CA 1
ATOM 698 C C . SER A 1 85 ? -4.111 0.083 -8.171 1.00 98.19 85 SER A C 1
ATOM 700 O O . SER A 1 85 ? -4.968 -0.541 -8.790 1.00 98.19 85 SER A O 1
ATOM 702 N N . LEU A 1 86 ? -2.856 0.222 -8.618 1.00 98.12 86 LEU A N 1
ATOM 703 C CA . LEU A 1 86 ? -2.395 -0.332 -9.897 1.00 98.12 86 LEU A CA 1
ATOM 704 C C . LEU A 1 86 ? -2.460 -1.858 -9.927 1.00 98.12 86 LEU A C 1
ATOM 706 O O . LEU A 1 86 ? -2.983 -2.433 -10.879 1.00 98.12 86 LEU A O 1
ATOM 710 N N . LEU A 1 87 ? -1.959 -2.521 -8.882 1.00 97.94 87 LEU A N 1
ATOM 711 C CA . LEU A 1 87 ? -1.992 -3.979 -8.814 1.00 97.94 87 LEU A CA 1
ATOM 712 C C . LEU A 1 87 ? -3.427 -4.504 -8.744 1.00 97.94 87 LEU A C 1
ATOM 714 O O . LEU A 1 87 ? -3.734 -5.499 -9.397 1.00 97.94 87 LEU A O 1
ATOM 718 N N . SER A 1 88 ? -4.319 -3.827 -8.014 1.00 98.00 88 SER A N 1
ATOM 719 C CA . SER A 1 88 ? -5.733 -4.214 -7.943 1.00 98.00 88 SER A CA 1
ATOM 720 C C . SER A 1 88 ? -6.440 -4.075 -9.285 1.00 98.00 88 SER A C 1
ATOM 722 O O . SER A 1 88 ? -7.202 -4.957 -9.673 1.00 98.00 88 SER A O 1
ATOM 724 N N . GLU A 1 89 ? -6.174 -2.982 -10.000 1.00 97.69 89 GLU A N 1
ATOM 725 C CA . GLU A 1 89 ? -6.745 -2.720 -11.319 1.00 97.69 89 GLU A CA 1
ATOM 726 C C . GLU A 1 89 ? -6.302 -3.768 -12.344 1.00 97.69 89 GLU A C 1
ATOM 728 O O . GLU A 1 89 ? -7.142 -4.332 -13.040 1.00 97.69 89 GLU A O 1
ATOM 733 N N . ILE A 1 90 ? -5.004 -4.080 -12.401 1.00 96.56 90 ILE A N 1
ATOM 734 C CA . ILE A 1 90 ? -4.460 -5.009 -13.402 1.00 96.56 90 ILE A CA 1
ATOM 735 C C . ILE A 1 90 ? -4.798 -6.465 -13.075 1.00 96.56 90 ILE A C 1
ATOM 737 O O . ILE A 1 90 ? -5.144 -7.232 -13.970 1.00 96.56 90 ILE A O 1
ATOM 741 N N . SER A 1 91 ? -4.708 -6.863 -11.804 1.00 94.44 91 SER A N 1
ATOM 742 C CA . SER A 1 91 ? -4.985 -8.250 -11.403 1.00 94.44 91 SER A CA 1
ATOM 743 C C . SER A 1 91 ? -6.480 -8.571 -11.300 1.00 94.44 91 SER A C 1
ATOM 745 O O . SER A 1 91 ? -6.849 -9.743 -11.241 1.00 94.44 91 SER A O 1
ATOM 747 N N . GLY A 1 92 ? -7.347 -7.555 -11.217 1.00 96.12 92 GLY A N 1
ATOM 748 C CA . GLY A 1 92 ? -8.770 -7.727 -10.908 1.00 96.12 92 GLY A CA 1
ATOM 749 C C . GLY A 1 92 ? -9.041 -8.228 -9.481 1.00 96.12 92 GLY A C 1
ATOM 750 O O . GLY A 1 92 ? -10.170 -8.601 -9.158 1.00 96.12 92 GLY A O 1
ATOM 751 N N . TYR A 1 93 ? -8.023 -8.253 -8.616 1.00 95.75 93 TYR A N 1
ATOM 752 C CA . TYR A 1 93 ? -8.103 -8.706 -7.233 1.00 95.75 93 TYR A CA 1
ATOM 753 C C . TYR A 1 93 ? -7.848 -7.543 -6.275 1.00 95.75 93 TYR A C 1
ATOM 755 O O . TYR A 1 93 ? -6.837 -6.863 -6.370 1.00 95.75 93 TYR A O 1
ATOM 763 N N . THR A 1 94 ? -8.735 -7.339 -5.301 1.00 97.50 94 THR A N 1
ATOM 764 C CA . THR A 1 94 ? -8.572 -6.292 -4.281 1.00 97.50 94 THR A CA 1
ATOM 765 C C . THR A 1 94 ? -8.414 -6.919 -2.893 1.00 97.50 94 THR A C 1
ATOM 767 O O . THR A 1 94 ? -9.394 -7.426 -2.327 1.00 97.50 94 THR A O 1
ATOM 770 N N . PRO A 1 95 ? -7.204 -6.893 -2.303 1.00 96.69 95 PRO A N 1
ATOM 771 C CA . PRO A 1 95 ? -6.980 -7.371 -0.946 1.00 96.69 95 PRO A CA 1
ATOM 772 C C . PRO A 1 95 ? -7.846 -6.631 0.081 1.00 96.69 95 PRO A C 1
ATOM 774 O O . PRO A 1 95 ? -7.867 -5.407 0.161 1.00 96.69 95 PRO A O 1
ATOM 777 N N . LYS A 1 96 ? -8.537 -7.390 0.937 1.00 97.19 96 LYS A N 1
ATOM 778 C CA . LYS A 1 96 ? -9.513 -6.842 1.903 1.00 97.19 96 LYS A CA 1
ATOM 779 C C . LYS A 1 96 ? -8.899 -5.995 3.022 1.00 97.19 96 LYS A C 1
ATOM 781 O O . LYS A 1 96 ? -9.631 -5.271 3.694 1.00 97.19 96 LYS A O 1
ATOM 786 N N . TRP A 1 97 ? -7.597 -6.139 3.251 1.00 97.62 97 TRP A N 1
ATOM 787 C CA . TRP A 1 97 ? -6.831 -5.371 4.233 1.00 97.62 97 TRP A CA 1
ATOM 788 C C . TRP A 1 97 ? -6.182 -4.114 3.634 1.00 97.62 97 TRP A C 1
ATOM 790 O O . TRP A 1 97 ? -5.452 -3.428 4.340 1.00 97.62 97 TRP A O 1
ATOM 800 N N . GLY A 1 98 ? -6.455 -3.788 2.366 1.00 97.56 98 GLY A N 1
ATOM 801 C CA . GLY A 1 98 ? -5.893 -2.601 1.732 1.00 97.56 98 GLY A CA 1
ATOM 802 C C . GLY A 1 98 ? -4.367 -2.639 1.689 1.00 97.56 98 GLY A C 1
ATOM 803 O O . GLY A 1 98 ? -3.781 -3.669 1.353 1.00 97.56 98 GLY A O 1
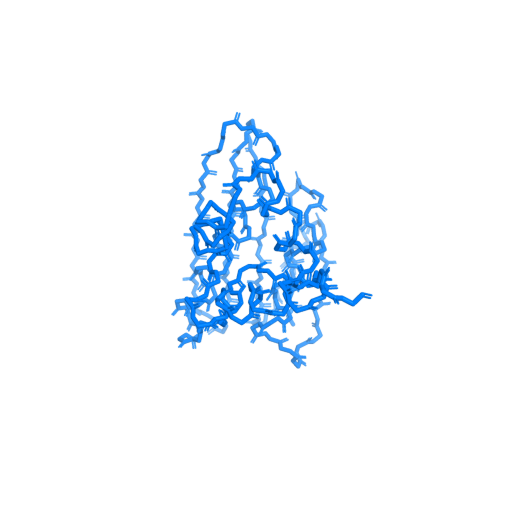ATOM 804 N N . ILE A 1 99 ? -3.744 -1.525 2.073 1.00 97.50 99 ILE A N 1
ATOM 805 C CA . ILE A 1 99 ? -2.284 -1.381 2.165 1.00 97.50 99 ILE A CA 1
ATOM 806 C C . ILE A 1 99 ? -1.720 -1.838 3.516 1.00 97.50 99 ILE A C 1
ATOM 808 O O . ILE A 1 99 ? -0.525 -1.727 3.738 1.00 97.50 99 ILE A O 1
ATOM 812 N N . LEU A 1 100 ? -2.552 -2.316 4.448 1.00 95.44 100 LEU A N 1
ATOM 813 C CA . LEU A 1 100 ? -2.075 -2.744 5.761 1.00 95.44 100 LEU A CA 1
ATOM 814 C C . LEU A 1 100 ? -1.353 -4.093 5.648 1.00 95.44 100 LEU A C 1
ATOM 816 O O . LEU A 1 100 ? -1.996 -5.145 5.561 1.00 95.44 100 LEU A O 1
ATOM 820 N N . THR A 1 101 ? -0.021 -4.070 5.703 1.00 92.12 101 THR A N 1
ATOM 821 C CA . THR A 1 101 ? 0.821 -5.273 5.679 1.00 92.12 101 THR A CA 1
ATOM 822 C C . THR A 1 101 ? 1.726 -5.354 6.911 1.00 92.12 101 THR A C 1
ATOM 824 O O . THR A 1 101 ? 1.991 -4.355 7.568 1.00 92.12 101 THR A O 1
ATOM 827 N N . GLY A 1 102 ? 2.137 -6.565 7.311 1.00 86.75 102 GLY A N 1
ATOM 828 C CA . GLY A 1 102 ? 3.133 -6.788 8.379 1.00 86.75 102 GLY A CA 1
ATOM 829 C C . GLY A 1 102 ? 2.760 -6.356 9.813 1.00 86.75 102 GLY A C 1
ATOM 830 O O . GLY A 1 102 ? 3.461 -6.718 10.757 1.00 86.75 102 GLY A O 1
ATOM 831 N N . VAL A 1 103 ? 1.659 -5.626 10.011 1.00 90.56 103 VAL A N 1
ATOM 832 C CA . VAL A 1 103 ? 1.213 -5.078 11.302 1.00 90.56 103 VAL A CA 1
ATOM 833 C C . VAL A 1 103 ? 0.033 -5.878 11.857 1.00 90.56 103 VAL A C 1
ATOM 835 O O . VAL A 1 103 ? -0.853 -6.300 11.117 1.00 90.56 103 VAL A O 1
ATOM 838 N N . ARG A 1 104 ? -0.027 -6.050 13.187 1.00 93.50 104 ARG A N 1
ATOM 839 C CA . ARG A 1 104 ? -1.196 -6.625 13.876 1.00 93.50 104 ARG A CA 1
ATOM 840 C C . ARG A 1 104 ? -2.354 -5.611 13.882 1.00 93.50 104 ARG A C 1
ATOM 842 O O . ARG A 1 104 ? -2.259 -4.626 14.621 1.00 93.50 104 ARG A O 1
ATOM 849 N N . PRO A 1 105 ? -3.469 -5.853 13.163 1.00 96.44 105 PRO A N 1
ATOM 850 C CA . PRO A 1 105 ? -4.509 -4.838 12.983 1.00 96.44 105 PRO A CA 1
ATOM 851 C C . PRO A 1 105 ? -5.162 -4.372 14.288 1.00 96.44 105 PRO A C 1
ATOM 853 O O . PRO A 1 105 ? -5.381 -3.178 14.452 1.00 96.44 105 PRO A O 1
ATOM 856 N N . SER A 1 106 ? -5.419 -5.277 15.243 1.00 96.31 106 SER A N 1
ATOM 857 C CA . SER A 1 106 ? -6.046 -4.914 16.525 1.00 96.31 106 SER A CA 1
ATOM 858 C C . SER A 1 106 ? -5.180 -3.970 17.365 1.00 96.31 106 SER A C 1
ATOM 860 O O . SER A 1 106 ? -5.687 -3.025 17.961 1.00 96.31 106 SER A O 1
ATOM 862 N N . LYS A 1 107 ? -3.853 -4.158 17.344 1.00 95.75 107 LYS A N 1
ATOM 863 C CA . LYS A 1 107 ? -2.911 -3.291 18.063 1.00 95.75 107 LYS A CA 1
ATOM 864 C C . LYS A 1 107 ? -2.883 -1.881 17.472 1.00 95.75 107 LYS A C 1
ATOM 866 O O . LYS A 1 107 ? -2.952 -0.917 18.226 1.00 95.75 107 LYS A O 1
ATOM 871 N N . LEU A 1 108 ? -2.812 -1.766 16.143 1.00 96.75 108 LEU A N 1
ATOM 872 C CA . LEU A 1 108 ? -2.880 -0.467 15.465 1.00 96.75 108 LEU A CA 1
ATOM 873 C C . LEU A 1 108 ? -4.230 0.217 15.715 1.00 96.75 108 LEU A C 1
ATOM 875 O O . LEU A 1 108 ? -4.275 1.407 16.006 1.00 96.75 108 LEU A O 1
ATOM 879 N N . MET A 1 109 ? -5.322 -0.546 15.653 1.00 97.81 109 MET A N 1
ATOM 880 C CA . MET A 1 109 ? -6.663 -0.046 15.936 1.00 97.81 109 MET A CA 1
ATOM 881 C C . MET A 1 109 ? -6.764 0.540 17.351 1.00 97.81 109 MET A C 1
ATOM 883 O O . MET A 1 109 ? -7.259 1.651 17.490 1.00 97.81 109 MET A O 1
ATOM 887 N N . ASN A 1 110 ? -6.231 -0.129 18.381 1.00 96.81 110 ASN A N 1
ATOM 888 C CA . ASN A 1 110 ? -6.186 0.414 19.748 1.00 96.81 110 ASN A CA 1
ATOM 889 C C . ASN A 1 110 ? -5.432 1.749 19.828 1.00 96.81 110 ASN A C 1
ATOM 891 O O . ASN A 1 110 ? -5.914 2.697 20.447 1.00 96.81 110 ASN A O 1
ATOM 895 N N . THR A 1 111 ? -4.274 1.862 19.170 1.00 96.50 111 THR A N 1
ATOM 896 C CA . THR A 1 111 ? -3.534 3.132 19.105 1.00 96.50 111 THR A CA 1
ATOM 897 C C . THR A 1 111 ? -4.383 4.242 18.483 1.00 96.50 111 THR A C 1
ATOM 899 O O . THR A 1 111 ? -4.509 5.313 19.072 1.00 96.50 111 THR A O 1
ATOM 902 N N . LEU A 1 112 ? -5.034 3.973 17.350 1.00 97.38 112 LEU A N 1
ATOM 903 C CA . LEU A 1 112 ? -5.871 4.961 16.665 1.00 97.38 112 LEU A CA 1
ATOM 904 C C . LEU A 1 112 ? -7.156 5.298 17.430 1.00 97.38 112 LEU A C 1
ATOM 906 O O . LEU A 1 112 ? -7.629 6.426 17.339 1.00 97.38 112 LEU A O 1
ATOM 910 N N . ILE A 1 113 ? -7.733 4.354 18.182 1.00 97.44 113 ILE A N 1
ATOM 911 C CA . ILE A 1 113 ? -8.881 4.617 19.064 1.00 97.44 113 ILE A CA 1
ATOM 912 C C . ILE A 1 113 ? -8.481 5.620 20.147 1.00 97.44 113 ILE A C 1
ATOM 914 O O . ILE A 1 113 ? -9.227 6.561 20.400 1.00 97.44 113 ILE A O 1
ATOM 918 N N . ASN A 1 114 ? -7.303 5.459 20.752 1.00 96.00 114 ASN A N 1
ATOM 919 C CA . ASN A 1 114 ? -6.819 6.383 21.779 1.00 96.00 114 ASN A CA 1
ATOM 920 C C . ASN A 1 114 ? -6.540 7.789 21.228 1.00 96.00 114 ASN A C 1
ATOM 922 O O . ASN A 1 114 ? -6.704 8.771 21.947 1.00 96.00 114 ASN A O 1
ATOM 926 N N . GLU A 1 115 ? -6.138 7.893 19.962 1.00 97.38 115 GLU A N 1
ATOM 927 C CA . GLU A 1 115 ? -5.787 9.165 19.324 1.00 97.38 115 GLU A CA 1
ATOM 928 C C . GLU A 1 115 ? -6.996 9.884 18.698 1.00 97.38 115 GLU A C 1
ATOM 930 O O . GLU A 1 115 ? -7.138 11.099 18.827 1.00 97.38 115 GLU A O 1
ATOM 935 N N . TYR A 1 116 ? -7.899 9.142 18.051 1.00 97.06 116 TYR A N 1
ATOM 936 C CA . TYR A 1 116 ? -8.984 9.692 17.225 1.00 97.06 116 TYR A CA 1
ATOM 937 C C . TYR A 1 116 ? -10.393 9.257 17.658 1.00 97.06 116 TYR A C 1
ATOM 939 O O . TYR A 1 116 ? -11.388 9.651 17.038 1.00 97.06 116 TYR A O 1
ATOM 947 N N . GLY A 1 117 ? -10.505 8.424 18.692 1.00 97.44 117 GLY A N 1
ATOM 948 C CA . GLY A 1 117 ? -11.752 7.781 19.098 1.00 97.44 117 GLY A CA 1
ATOM 949 C C . GLY A 1 117 ? -12.226 6.706 18.116 1.00 97.44 117 GLY A C 1
ATOM 950 O O . GLY A 1 117 ? -11.749 6.576 16.989 1.00 97.44 117 GLY A O 1
ATOM 951 N N . ASP A 1 118 ? -13.237 5.944 18.528 1.00 97.75 118 ASP A N 1
ATOM 952 C CA . ASP A 1 118 ? -13.757 4.777 17.804 1.00 97.75 118 ASP A CA 1
ATOM 953 C C . ASP A 1 118 ? -14.115 5.064 16.335 1.00 97.75 118 ASP A C 1
ATOM 955 O O . ASP A 1 118 ? -13.722 4.328 15.428 1.00 97.75 118 ASP A O 1
ATOM 959 N N . LYS A 1 119 ? -14.848 6.156 16.077 1.00 97.62 119 LYS A N 1
ATOM 960 C CA . LYS A 1 119 ? -15.245 6.536 14.710 1.00 97.62 119 LYS A CA 1
ATOM 961 C C . LYS A 1 119 ? -14.053 7.005 13.876 1.00 97.62 119 LYS A C 1
ATOM 963 O O . LYS A 1 119 ? -13.987 6.685 12.691 1.00 97.62 119 LYS A O 1
ATOM 968 N N . GLY A 1 120 ? -13.131 7.756 14.481 1.00 98.19 120 GLY A N 1
ATOM 969 C CA . GLY A 1 120 ? -11.935 8.255 13.805 1.00 98.19 120 GLY A CA 1
ATOM 970 C C . GLY A 1 120 ? -10.993 7.121 13.409 1.00 98.19 120 GLY A C 1
ATOM 971 O O . GLY A 1 120 ? -10.536 7.080 12.270 1.00 98.19 120 GLY A O 1
ATOM 972 N N . ALA A 1 121 ? -10.803 6.143 14.294 1.00 98.00 121 ALA A N 1
ATOM 973 C CA . ALA A 1 121 ? -9.988 4.960 14.036 1.00 98.00 121 ALA A CA 1
ATOM 974 C C . ALA A 1 121 ? -10.530 4.113 12.873 1.00 98.00 121 ALA A C 1
ATOM 976 O O . ALA A 1 121 ? -9.783 3.756 11.959 1.00 98.00 121 ALA A O 1
ATOM 977 N N . LYS A 1 122 ? -11.847 3.853 12.850 1.00 98.31 122 LYS A N 1
ATOM 978 C CA . LYS A 1 122 ? -12.494 3.138 11.736 1.00 98.31 122 LYS A CA 1
ATOM 979 C C . LYS A 1 122 ? -12.331 3.889 10.414 1.00 98.31 122 LYS A C 1
ATOM 981 O O . LYS A 1 122 ? -11.952 3.281 9.416 1.00 98.31 122 LYS A O 1
ATOM 986 N N . LYS A 1 123 ? -12.552 5.208 10.426 1.00 98.31 123 LYS A N 1
ATOM 987 C CA . LYS A 1 123 ? -12.373 6.065 9.247 1.00 98.31 123 LYS A CA 1
ATOM 988 C C . LYS A 1 123 ? -10.926 6.066 8.753 1.00 98.31 123 LYS A C 1
ATOM 990 O O . LYS A 1 123 ? -10.684 6.050 7.554 1.00 98.31 123 LYS A O 1
ATOM 995 N N . TYR A 1 124 ? -9.951 6.045 9.658 1.00 98.12 124 TYR A N 1
ATOM 996 C CA . TYR A 1 124 ? -8.544 5.942 9.280 1.00 98.12 124 TYR A CA 1
ATOM 997 C C . TYR A 1 124 ? -8.262 4.629 8.535 1.00 98.12 124 TYR A C 1
ATOM 999 O O . TYR A 1 124 ? -7.646 4.638 7.471 1.00 98.12 124 TYR A O 1
ATOM 1007 N N . PHE A 1 125 ? -8.759 3.499 9.044 1.00 98.12 125 PHE A N 1
ATOM 1008 C CA . PHE A 1 125 ? -8.604 2.198 8.387 1.00 98.12 125 PHE A CA 1
ATOM 1009 C C . PHE A 1 125 ? -9.201 2.175 6.972 1.00 98.12 125 PHE A C 1
ATOM 1011 O O . PHE A 1 125 ? -8.553 1.684 6.047 1.00 98.12 125 PHE A O 1
ATOM 1018 N N . THR A 1 126 ? -10.403 2.720 6.783 1.00 97.88 126 THR A N 1
ATOM 1019 C CA . THR A 1 126 ? -11.053 2.738 5.464 1.00 97.88 126 THR A CA 1
ATOM 1020 C C . THR A 1 126 ? -10.400 3.732 4.513 1.00 97.88 126 THR A C 1
ATOM 1022 O O . THR A 1 126 ? -10.072 3.376 3.384 1.00 97.88 126 THR A O 1
ATOM 1025 N N . ASP A 1 127 ? -10.160 4.961 4.967 1.00 97.38 127 ASP A N 1
ATOM 1026 C CA . ASP A 1 127 ? -9.819 6.073 4.077 1.00 97.38 127 ASP A CA 1
ATOM 1027 C C . ASP A 1 127 ? -8.310 6.176 3.834 1.00 97.38 127 ASP A C 1
ATOM 1029 O O . ASP A 1 127 ? -7.880 6.558 2.747 1.00 97.38 127 ASP A O 1
ATOM 1033 N N . LYS A 1 128 ? -7.491 5.872 4.850 1.00 96.31 128 LYS A N 1
ATOM 1034 C CA . LYS A 1 128 ? -6.025 6.001 4.779 1.00 96.31 128 LYS A CA 1
ATOM 1035 C C . LYS A 1 128 ? -5.334 4.685 4.465 1.00 96.31 128 LYS A C 1
ATOM 1037 O O . LYS A 1 128 ? -4.299 4.708 3.807 1.00 96.31 128 LYS A O 1
ATOM 1042 N N . LEU A 1 129 ? -5.884 3.566 4.938 1.00 97.38 129 LEU A N 1
ATOM 1043 C CA . LEU A 1 129 ? -5.286 2.240 4.761 1.00 97.38 129 LEU A CA 1
ATOM 1044 C C . LEU A 1 129 ? -6.017 1.375 3.727 1.00 97.38 129 LEU A C 1
ATOM 1046 O O . LEU A 1 129 ? -5.568 0.267 3.447 1.00 97.38 129 LEU A O 1
ATOM 1050 N N . LEU A 1 130 ? -7.119 1.865 3.149 1.00 98.06 130 LEU A N 1
ATOM 1051 C CA . LEU A 1 130 ? -7.926 1.163 2.141 1.00 98.06 130 LEU A CA 1
ATOM 1052 C C . LEU A 1 130 ? -8.460 -0.201 2.616 1.00 98.06 130 LEU A C 1
ATOM 1054 O O . LEU A 1 130 ? -8.748 -1.092 1.814 1.00 98.06 130 LEU A O 1
ATOM 1058 N N . VAL A 1 131 ? -8.591 -0.387 3.931 1.00 98.25 131 VAL A N 1
ATOM 1059 C CA . VAL A 1 131 ? -9.150 -1.606 4.520 1.00 98.25 131 VAL A CA 1
ATOM 1060 C C . VAL A 1 131 ? -10.657 -1.610 4.272 1.00 98.25 131 VAL A C 1
ATOM 1062 O O . VAL A 1 131 ? -11.348 -0.635 4.564 1.00 98.25 131 VAL A O 1
ATOM 1065 N N . CYS A 1 132 ? -11.202 -2.716 3.761 1.00 97.69 132 CYS A N 1
ATOM 1066 C CA . CYS A 1 132 ? -12.646 -2.801 3.540 1.00 97.69 132 CYS A CA 1
ATOM 1067 C C . CYS A 1 132 ? -13.421 -2.778 4.868 1.00 97.69 132 CYS A C 1
ATOM 1069 O O . CYS A 1 132 ? -12.952 -3.301 5.882 1.00 97.69 132 CYS A O 1
ATOM 1071 N N . GLU A 1 133 ? -14.653 -2.267 4.845 1.00 97.75 133 GLU A N 1
ATOM 1072 C CA . GLU A 1 133 ? -15.486 -2.075 6.044 1.00 97.75 133 GLU A CA 1
ATOM 1073 C C . GLU A 1 133 ? -15.572 -3.322 6.934 1.00 97.75 133 GLU A C 1
ATOM 1075 O O . GLU A 1 133 ? -15.368 -3.248 8.144 1.00 97.75 133 GLU A O 1
ATOM 1080 N N . LYS A 1 134 ? -15.780 -4.503 6.334 1.00 98.06 134 LYS A N 1
ATOM 1081 C CA . LYS A 1 134 ? -15.868 -5.769 7.077 1.00 98.06 134 LYS A CA 1
ATOM 1082 C C . LYS A 1 134 ? -14.584 -6.098 7.849 1.00 98.06 134 LYS A C 1
ATOM 1084 O O . LYS A 1 134 ? -14.650 -6.695 8.920 1.00 98.06 134 LYS A O 1
ATOM 1089 N N . LYS A 1 135 ? -13.411 -5.777 7.297 1.00 98.00 135 LYS A N 1
ATOM 1090 C CA . LYS A 1 135 ? -12.121 -6.013 7.966 1.00 98.00 135 LYS A CA 1
ATOM 1091 C C . LYS A 1 135 ? -11.814 -4.936 9.000 1.00 98.00 135 LYS A C 1
ATOM 1093 O O . LYS A 1 135 ? -11.270 -5.270 10.049 1.00 98.00 135 LYS A O 1
ATOM 1098 N N . THR A 1 136 ? -12.224 -3.699 8.742 1.00 98.25 136 THR A N 1
ATOM 1099 C CA . THR A 1 136 ? -12.166 -2.604 9.714 1.00 98.25 136 THR A CA 1
ATOM 1100 C C . THR A 1 136 ? -12.981 -2.928 10.962 1.00 98.25 136 THR A C 1
ATOM 1102 O O . THR A 1 136 ? -12.463 -2.805 12.071 1.00 98.25 136 THR A O 1
ATOM 1105 N N . GLU A 1 137 ? -14.216 -3.412 10.799 1.00 98.12 137 GLU A N 1
ATOM 1106 C CA . GLU A 1 137 ? -15.062 -3.790 11.936 1.00 98.12 137 GLU A CA 1
ATOM 1107 C C . GLU A 1 137 ? -14.453 -4.947 12.728 1.00 98.12 137 GLU A C 1
ATOM 1109 O O . GLU A 1 137 ? -14.332 -4.863 13.944 1.00 98.12 137 GLU A O 1
ATOM 1114 N N . LEU A 1 138 ? -13.956 -5.979 12.038 1.00 98.06 138 LEU A N 1
ATOM 1115 C CA . LEU A 1 138 ? -13.279 -7.097 12.693 1.00 98.06 138 LEU A CA 1
ATOM 1116 C C . LEU A 1 138 ? -12.069 -6.637 13.524 1.00 98.06 138 LEU A C 1
ATOM 1118 O O . LEU A 1 138 ? -11.876 -7.102 14.644 1.00 98.06 138 LEU A O 1
ATOM 1122 N N . ALA A 1 139 ? -11.240 -5.735 12.990 1.00 97.69 139 ALA A N 1
ATOM 1123 C CA . ALA A 1 139 ? -10.095 -5.203 13.728 1.00 97.69 139 ALA A CA 1
ATOM 1124 C C . ALA A 1 139 ? -10.533 -4.416 14.973 1.00 97.69 139 ALA A C 1
ATOM 1126 O O . ALA A 1 139 ? -9.902 -4.544 16.021 1.00 97.69 139 ALA A O 1
ATOM 1127 N N . TYR A 1 140 ? -11.620 -3.649 14.864 1.00 98.12 140 TYR A N 1
ATOM 1128 C CA . TYR A 1 140 ? -12.226 -2.908 15.968 1.00 98.12 140 TYR A CA 1
ATOM 1129 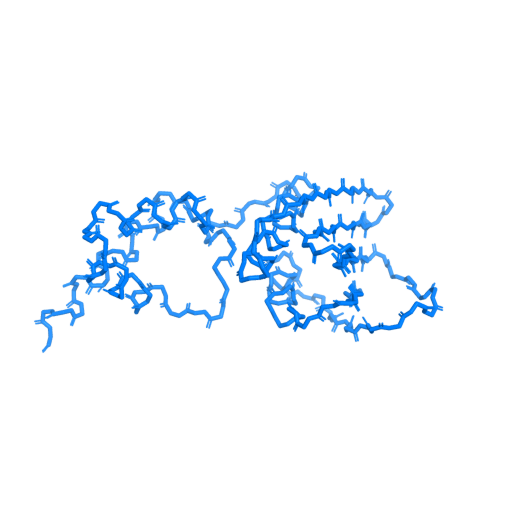C C . TYR A 1 140 ? -12.807 -3.821 17.056 1.00 98.12 140 TYR A C 1
ATOM 1131 O O . TYR A 1 140 ? -12.521 -3.621 18.234 1.00 98.12 140 TYR A O 1
ATOM 1139 N N . GLU A 1 141 ? -13.568 -4.850 16.685 1.00 97.50 141 GLU A N 1
ATOM 1140 C CA . GLU A 1 141 ? -14.142 -5.809 17.636 1.00 97.50 141 GLU A CA 1
ATOM 1141 C C . GLU A 1 141 ? -13.053 -6.538 18.428 1.00 97.50 141 GLU A C 1
ATOM 1143 O O . GLU A 1 141 ? -13.135 -6.642 19.653 1.00 97.50 141 GLU A O 1
ATOM 1148 N N . VAL A 1 142 ? -12.002 -7.000 17.741 1.00 97.06 142 VAL A N 1
ATOM 1149 C CA . VAL A 1 142 ? -10.863 -7.661 18.391 1.00 97.06 142 VAL A CA 1
ATOM 1150 C C . VAL A 1 142 ? -10.139 -6.691 19.323 1.00 97.06 142 VAL A C 1
ATOM 1152 O O . VAL A 1 142 ? -9.857 -7.051 20.460 1.00 97.06 142 VAL A O 1
ATOM 1155 N N . ALA A 1 143 ? -9.892 -5.456 18.885 1.00 96.19 143 ALA A N 1
ATOM 1156 C CA . ALA A 1 143 ? -9.262 -4.414 19.694 1.00 96.19 143 ALA A CA 1
ATOM 1157 C C . ALA A 1 143 ? -10.021 -4.162 21.015 1.00 96.19 143 ALA A C 1
ATOM 1159 O O . ALA A 1 143 ? -9.428 -4.229 22.092 1.00 96.19 143 ALA A O 1
ATOM 1160 N N . LYS A 1 144 ? -11.352 -4.003 20.951 1.00 94.75 144 LYS A N 1
ATOM 1161 C CA . LYS A 1 144 ? -12.215 -3.837 22.136 1.00 94.75 144 LYS A CA 1
ATOM 1162 C C . LYS A 1 144 ? -12.294 -5.079 23.020 1.00 94.75 144 LYS A C 1
ATOM 1164 O O . LYS A 1 144 ? -12.500 -4.956 24.224 1.00 94.75 144 LYS A O 1
ATOM 1169 N N . ALA A 1 145 ? -12.180 -6.276 22.449 1.00 93.69 145 ALA A N 1
ATOM 1170 C CA . ALA A 1 145 ? -12.131 -7.505 23.234 1.00 93.69 145 ALA A CA 1
ATOM 1171 C C . ALA A 1 145 ? -10.817 -7.618 24.024 1.00 93.69 145 ALA A C 1
ATOM 1173 O O . ALA A 1 145 ? -10.845 -8.045 25.174 1.00 93.69 145 ALA A O 1
ATOM 1174 N N . GLU A 1 146 ? -9.694 -7.200 23.434 1.00 91.62 146 GLU A N 1
ATOM 1175 C CA . GLU A 1 146 ? -8.373 -7.225 24.075 1.00 91.62 146 GLU A CA 1
ATOM 1176 C C . GLU A 1 146 ? -8.244 -6.229 25.234 1.00 91.62 146 GLU A C 1
ATOM 1178 O O . GLU A 1 146 ? -7.585 -6.550 26.213 1.00 91.62 146 GLU A O 1
ATOM 1183 N N . GLU A 1 147 ? -8.902 -5.065 25.179 1.00 82.06 147 GLU A N 1
ATOM 1184 C CA . GLU A 1 147 ? -8.932 -4.099 26.299 1.00 82.06 147 GLU A CA 1
ATOM 1185 C C . GLU A 1 147 ? -9.666 -4.620 27.547 1.00 82.06 147 GLU A C 1
ATOM 1187 O O . GLU A 1 147 ? -9.530 -4.059 28.633 1.00 82.06 147 GLU A O 1
ATOM 1192 N N . ARG A 1 148 ? -10.492 -5.661 27.398 1.00 74.75 148 ARG A N 1
ATOM 1193 C CA . ARG A 1 148 ? -11.327 -6.217 28.475 1.00 74.75 148 ARG A CA 1
ATOM 1194 C C . ARG A 1 148 ? -10.660 -7.369 29.234 1.00 74.75 148 ARG A C 1
ATOM 1196 O O . ARG A 1 148 ? -11.302 -7.921 30.129 1.00 74.75 148 ARG A O 1
ATOM 1203 N N . ILE A 1 149 ? -9.446 -7.754 28.843 1.00 63.91 149 ILE A N 1
ATOM 1204 C CA . ILE A 1 149 ? -8.645 -8.841 29.428 1.00 63.91 149 ILE A CA 1
ATOM 1205 C C . ILE A 1 149 ? -7.546 -8.225 30.288 1.00 63.91 149 ILE A C 1
ATOM 1207 O O . ILE A 1 149 ? -7.367 -8.720 31.422 1.00 63.91 149 ILE A O 1
#

pLDDT: mean 95.16, std 5.98, range [63.91, 98.69]

Sequence (149 aa):
MILRVVNHKFHYEMENLCRVFYPYETIRVIRDDDGENDDITVVTELYGEYTVRVSVNIHGTTGTREKSVADYDDCEREMAILLFSLLSEISGYTPKWGILTGVRPSKLMNTLINEYGDKGAKKYFTDKLLVCEKKTELAYEVAKAEERI

Solvent-accessible surface area (backbone atoms only — not comparable to full-atom values): 8271 Å² total; per-residue (Å²): 65,34,40,35,41,36,79,64,83,56,55,68,62,52,50,50,53,48,39,74,80,41,72,85,53,66,74,45,79,39,70,70,93,79,80,82,82,49,66,34,29,36,39,41,37,43,47,87,91,39,29,30,36,32,36,39,33,50,76,83,52,69,53,74,49,71,51,75,51,98,44,72,86,50,44,58,60,50,44,39,50,48,44,51,52,51,51,24,65,76,70,74,49,75,64,56,49,39,67,65,59,102,66,65,57,30,62,55,38,46,55,33,29,75,76,50,36,70,69,43,26,46,46,42,35,39,74,75,30,49,17,36,68,74,51,38,50,50,24,47,55,50,26,60,55,60,76,75,110

Radius of gyration: 16.45 Å; Cα contacts (8 Å, |Δi|>4): 232; chains: 1; bounding box: 36×35×50 Å